Protein AF-A0A935RRC9-F1 (afdb_monomer_lite)

Radius of gyration: 18.5 Å; chains: 1; bounding box: 55×47×32 Å

Secondary structure (DSSP, 8-state):
--SEEEE-SSSEEEEE--S---HHHHHHHHHHHHHHHTTT-TTEEEEEE-SSEEEEEE-TTTS-HHHHHHHHHHHHTTTS----------------

Foldseek 3Di:
DWDDWDDDPDFKIKTFHDPDQDPVQVVVLVQLQCLVVVVVDPFFDHWDDDRGMIMTGGDCVRDNPVVVVVSSVVSVVVVPDDDDPPPPPPDDPDDD

Structure (mmCIF, N/CA/C/O backbone):
data_AF-A0A935RRC9-F1
#
_entry.id   AF-A0A935RRC9-F1
#
loop_
_atom_site.group_PDB
_atom_site.id
_atom_site.type_symbol
_atom_site.label_atom_id
_atom_site.label_alt_id
_atom_site.label_comp_id
_atom_site.label_asym_id
_atom_site.label_entity_id
_atom_site.label_seq_id
_atom_site.pdbx_PDB_ins_code
_atom_site.Cartn_x
_atom_site.Cartn_y
_atom_site.Cartn_z
_atom_site.occupancy
_atom_site.B_iso_or_equiv
_atom_site.auth_seq_id
_atom_site.auth_comp_id
_atom_site.auth_asym_id
_atom_site.auth_atom_id
_atom_site.pdbx_PDB_model_num
ATOM 1 N N . MET A 1 1 ? 3.344 8.919 -11.407 1.00 64.75 1 MET A N 1
ATOM 2 C CA . MET A 1 1 ? 1.870 8.902 -11.296 1.00 64.75 1 MET A CA 1
ATOM 3 C C . MET A 1 1 ? 1.390 7.487 -11.581 1.00 64.75 1 MET A C 1
ATOM 5 O O . MET A 1 1 ? 1.688 6.965 -12.654 1.00 64.75 1 MET A O 1
ATOM 9 N N . TRP A 1 2 ? 0.738 6.853 -10.602 1.00 78.44 2 TRP A N 1
ATOM 10 C CA . TRP A 1 2 ? 0.229 5.482 -10.719 1.00 78.44 2 TRP A CA 1
ATOM 11 C C . TRP A 1 2 ? -0.935 5.384 -11.714 1.00 78.44 2 TRP A C 1
ATOM 13 O O . TRP A 1 2 ? -1.673 6.348 -11.916 1.00 78.44 2 TRP A O 1
ATOM 23 N N . SER A 1 3 ? -1.082 4.213 -12.326 1.00 83.19 3 SER A N 1
ATOM 24 C CA . SER A 1 3 ? -2.088 3.897 -13.343 1.00 83.19 3 SER A CA 1
ATOM 25 C C . SER A 1 3 ? -3.397 3.407 -12.733 1.00 83.19 3 SER A C 1
ATOM 27 O O . SER A 1 3 ? -4.463 3.740 -13.239 1.00 83.19 3 SER A O 1
ATOM 29 N N . SER A 1 4 ? -3.339 2.627 -11.650 1.00 90.56 4 SER A N 1
ATOM 30 C CA . SER A 1 4 ? -4.532 2.073 -11.005 1.00 90.56 4 SER A CA 1
ATOM 31 C C . SER A 1 4 ? -4.319 1.873 -9.499 1.00 90.56 4 SER A C 1
ATOM 33 O O . SER A 1 4 ? -3.192 1.699 -9.029 1.00 90.56 4 SER A O 1
ATOM 35 N N . ILE A 1 5 ? -5.412 1.915 -8.733 1.00 92.31 5 ILE A N 1
ATOM 36 C CA . ILE A 1 5 ? -5.466 1.403 -7.360 1.00 92.31 5 ILE A CA 1
ATOM 37 C C . ILE A 1 5 ? -6.641 0.439 -7.300 1.00 92.31 5 ILE A C 1
ATOM 39 O O . ILE A 1 5 ? -7.751 0.801 -7.694 1.00 92.31 5 ILE A O 1
ATOM 43 N N . LYS A 1 6 ? -6.404 -0.776 -6.814 1.00 92.75 6 LYS A N 1
ATOM 44 C CA . LYS A 1 6 ? -7.438 -1.801 -6.695 1.00 92.75 6 LYS A CA 1
ATOM 45 C C . LYS A 1 6 ? -7.309 -2.575 -5.384 1.00 92.75 6 LYS A C 1
ATOM 47 O O . LYS A 1 6 ? -6.200 -2.721 -4.860 1.00 92.75 6 LYS A O 1
ATOM 52 N N . PRO A 1 7 ? -8.423 -3.092 -4.847 1.00 91.62 7 PRO A N 1
ATOM 53 C CA . PRO A 1 7 ? -8.360 -4.048 -3.754 1.00 91.62 7 PRO A CA 1
ATOM 54 C C . PRO A 1 7 ? -7.631 -5.314 -4.218 1.00 91.62 7 PRO A C 1
ATOM 56 O O . PRO A 1 7 ? -7.816 -5.779 -5.344 1.00 91.62 7 PRO A O 1
ATOM 59 N N . PHE A 1 8 ? -6.800 -5.873 -3.344 1.00 89.00 8 PHE A N 1
ATOM 60 C CA . PHE A 1 8 ? -6.082 -7.118 -3.584 1.00 89.00 8 PHE A CA 1
ATOM 61 C C . PHE A 1 8 ? -6.362 -8.084 -2.434 1.00 89.00 8 PHE A C 1
ATOM 63 O O . PHE A 1 8 ? -5.763 -8.017 -1.363 1.00 89.00 8 PHE A O 1
ATOM 70 N N . GLY A 1 9 ? -7.345 -8.959 -2.638 1.00 87.75 9 GLY A N 1
ATOM 71 C CA . GLY A 1 9 ? -7.907 -9.768 -1.559 1.00 87.75 9 GLY A CA 1
ATOM 72 C C . GLY A 1 9 ? -8.714 -8.931 -0.558 1.00 87.75 9 GLY A C 1
ATOM 73 O O . GLY A 1 9 ? -9.199 -7.847 -0.876 1.00 87.75 9 GLY A O 1
ATOM 74 N N . ARG A 1 10 ? -8.886 -9.457 0.661 1.00 83.94 10 ARG A N 1
ATOM 75 C CA . ARG A 1 10 ? -9.738 -8.852 1.706 1.00 83.94 10 ARG A CA 1
ATOM 76 C C . ARG A 1 10 ? -9.014 -7.810 2.569 1.00 83.94 10 ARG A C 1
ATOM 78 O O . ARG A 1 10 ? -9.657 -6.972 3.191 1.00 83.94 10 ARG A O 1
ATOM 85 N N . SER A 1 11 ? -7.691 -7.880 2.617 1.00 90.88 11 SER A N 1
ATOM 86 C CA . SER A 1 11 ? -6.842 -7.175 3.584 1.00 90.88 11 SER A CA 1
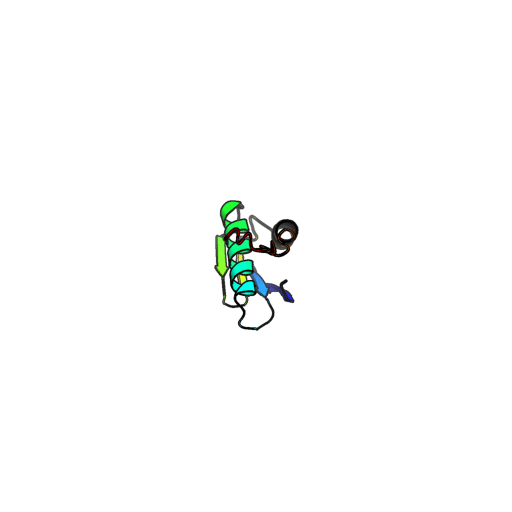ATOM 87 C C . SER A 1 11 ? -5.638 -6.507 2.919 1.00 90.88 11 SER A C 1
ATOM 89 O O . SER A 1 11 ? -4.626 -6.258 3.572 1.00 90.88 11 SER A O 1
ATOM 91 N N . CYS A 1 12 ? -5.704 -6.262 1.606 1.00 91.81 12 CYS A N 1
ATOM 92 C CA . CYS A 1 12 ? -4.609 -5.620 0.888 1.00 91.81 12 CYS A CA 1
ATOM 93 C C . CYS A 1 12 ? -5.104 -4.644 -0.181 1.00 91.81 12 CYS A C 1
ATOM 95 O O . CYS A 1 12 ? -6.183 -4.793 -0.759 1.00 91.81 12 CYS A O 1
ATOM 97 N N . VAL A 1 13 ? -4.278 -3.639 -0.449 1.00 94.06 13 VAL A N 1
ATOM 98 C CA . VAL A 1 13 ? -4.446 -2.674 -1.537 1.00 94.06 13 VAL A CA 1
ATOM 99 C C . VAL A 1 13 ? -3.260 -2.809 -2.469 1.00 94.06 13 VAL A C 1
ATOM 101 O O . VAL A 1 13 ? -2.119 -2.791 -2.012 1.00 94.06 13 VAL A O 1
ATOM 104 N N . LEU A 1 14 ? -3.528 -2.924 -3.767 1.00 93.75 14 LEU A N 1
ATOM 105 C CA . 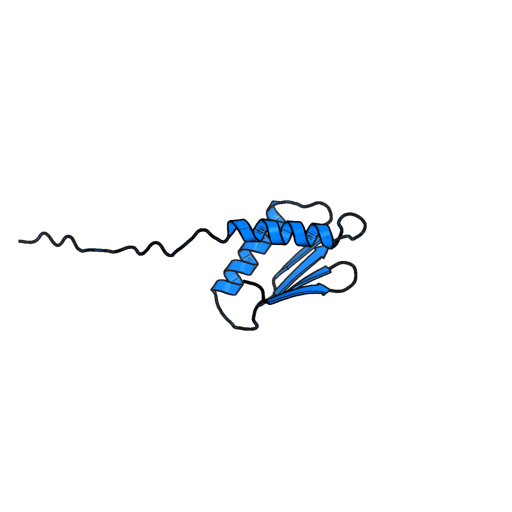LEU A 1 14 ? -2.497 -2.905 -4.791 1.00 93.75 14 LEU A CA 1
ATOM 106 C C . LEU A 1 14 ? -2.559 -1.588 -5.554 1.00 93.75 14 LEU A C 1
ATOM 108 O O . LEU A 1 14 ? -3.595 -1.214 -6.106 1.00 93.75 14 LEU A O 1
ATOM 112 N N . ILE A 1 15 ? -1.425 -0.905 -5.591 1.00 92.12 15 ILE A N 1
ATOM 113 C CA . ILE A 1 15 ? -1.204 0.295 -6.387 1.00 92.12 15 ILE A CA 1
ATOM 114 C C . ILE A 1 15 ? -0.312 -0.117 -7.553 1.00 92.12 15 ILE A C 1
ATOM 116 O O . ILE A 1 15 ? 0.760 -0.680 -7.332 1.00 92.12 15 ILE A O 1
ATOM 120 N N . GLU A 1 16 ? -0.735 0.147 -8.785 1.00 92.38 16 GLU A N 1
ATOM 121 C CA . GLU A 1 16 ? 0.022 -0.207 -9.988 1.00 92.38 16 GLU A CA 1
ATOM 122 C C . GLU A 1 16 ? 0.431 1.047 -10.748 1.00 92.38 16 GLU A C 1
ATOM 124 O O . GLU A 1 16 ? -0.368 1.956 -10.973 1.00 92.38 16 GLU A O 1
ATOM 129 N N . TRP A 1 17 ? 1.679 1.074 -11.193 1.00 90.62 17 TRP A N 1
ATOM 130 C CA . T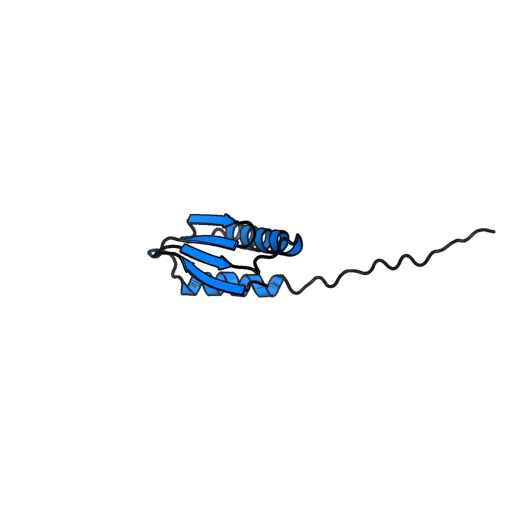RP A 1 17 ? 2.200 2.031 -12.155 1.00 90.62 17 TRP A CA 1
ATOM 131 C C . TRP A 1 17 ? 2.175 1.433 -13.558 1.00 90.62 17 TRP A C 1
ATOM 133 O O . TRP A 1 17 ? 1.955 0.234 -13.755 1.00 90.62 17 TRP A O 1
ATOM 143 N N . HIS A 1 18 ? 2.446 2.286 -14.544 1.00 86.94 18 HIS A N 1
ATOM 144 C CA . HIS A 1 18 ? 2.709 1.841 -15.902 1.00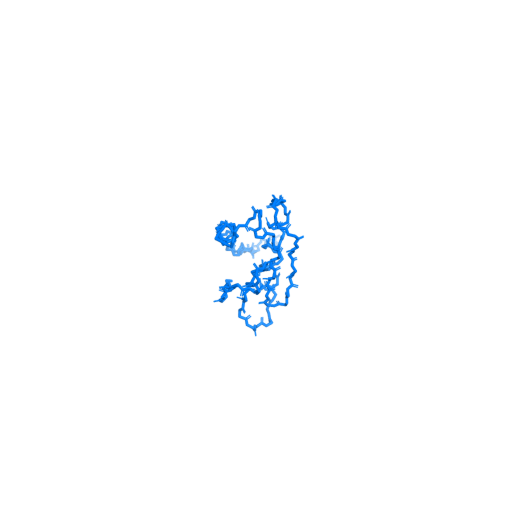 86.94 18 HIS A CA 1
ATOM 145 C C . HIS A 1 18 ? 3.837 0.807 -15.866 1.00 86.94 18 HIS A C 1
ATOM 147 O O . HIS A 1 18 ? 4.848 1.017 -15.194 1.00 86.94 18 HIS A O 1
ATOM 153 N N . GLN A 1 19 ? 3.658 -0.299 -16.587 1.00 83.56 19 GLN A N 1
ATOM 154 C CA . GLN A 1 19 ? 4.603 -1.418 -16.655 1.00 83.56 19 GLN A CA 1
ATOM 155 C C . GLN A 1 19 ? 5.822 -1.064 -17.521 1.00 83.56 19 GLN A C 1
ATOM 157 O O . GLN A 1 19 ? 6.123 -1.714 -18.516 1.00 83.56 19 GLN A O 1
ATOM 162 N N . ILE A 1 20 ? 6.496 0.027 -17.163 1.00 84.81 20 ILE A N 1
ATOM 163 C CA . ILE A 1 20 ? 7.666 0.570 -17.838 1.00 84.81 20 ILE A CA 1
ATOM 164 C C . ILE A 1 20 ? 8.803 0.584 -16.824 1.00 84.81 20 ILE A C 1
ATOM 166 O O . ILE A 1 20 ? 8.665 1.075 -15.704 1.00 84.81 20 ILE A O 1
ATOM 170 N N . ILE A 1 21 ? 9.951 0.054 -17.229 1.00 79.25 21 ILE A N 1
ATOM 171 C CA . ILE A 1 21 ? 11.182 0.088 -16.447 1.00 79.25 21 ILE A CA 1
ATOM 172 C C . ILE A 1 21 ? 11.730 1.517 -16.480 1.00 79.25 21 ILE A C 1
ATOM 174 O O . ILE A 1 21 ? 12.371 1.921 -17.446 1.00 79.25 21 ILE A O 1
ATOM 178 N N . HIS A 1 22 ? 11.466 2.293 -15.428 1.00 84.56 22 HIS A N 1
ATOM 179 C CA . HIS A 1 22 ? 11.984 3.653 -15.308 1.00 84.56 22 HIS A CA 1
ATOM 180 C C . HIS A 1 22 ? 12.340 4.006 -13.860 1.00 84.56 22 HIS A C 1
ATOM 182 O O . HIS A 1 22 ? 11.569 3.764 -12.930 1.00 84.56 22 HIS A O 1
ATOM 188 N N . THR A 1 23 ? 13.500 4.632 -13.658 1.00 83.25 23 THR A N 1
ATOM 189 C CA . THR A 1 23 ? 14.043 4.942 -12.322 1.00 83.25 23 THR A CA 1
ATOM 190 C C . THR A 1 23 ? 13.170 5.911 -11.525 1.00 83.25 23 THR A C 1
ATOM 192 O O . THR A 1 23 ? 13.125 5.832 -10.298 1.00 83.25 23 THR A O 1
ATOM 195 N N . SER A 1 24 ? 12.419 6.789 -12.200 1.00 85.38 24 SER A N 1
ATOM 196 C CA . SER A 1 24 ? 11.472 7.688 -11.527 1.00 85.38 24 SER A CA 1
ATOM 197 C C . SER A 1 24 ? 10.316 6.944 -10.851 1.00 85.38 24 SER A C 1
ATOM 199 O O . SER A 1 24 ? 9.861 7.384 -9.799 1.00 85.38 24 SER A O 1
ATOM 201 N N . ILE A 1 25 ? 9.870 5.811 -11.411 1.00 86.75 25 ILE A N 1
ATOM 202 C CA . ILE A 1 25 ? 8.785 4.998 -10.842 1.00 86.75 25 ILE A CA 1
ATOM 203 C C . ILE A 1 25 ? 9.266 4.345 -9.548 1.00 86.75 25 ILE A C 1
ATOM 205 O O . ILE A 1 25 ? 8.604 4.454 -8.519 1.00 86.75 25 ILE A O 1
ATOM 209 N N . LEU A 1 26 ? 10.462 3.752 -9.562 1.00 86.62 26 LEU A N 1
ATOM 210 C CA . LEU A 1 26 ? 11.056 3.145 -8.370 1.00 86.62 26 LEU A CA 1
ATOM 211 C C . LEU A 1 26 ? 11.270 4.172 -7.244 1.00 86.62 26 LEU A C 1
ATOM 213 O O . LEU A 1 26 ? 11.030 3.874 -6.070 1.00 86.62 26 LEU A O 1
ATOM 217 N N . ALA A 1 27 ? 11.691 5.392 -7.598 1.00 86.81 27 ALA A N 1
ATOM 218 C CA . ALA A 1 27 ? 11.840 6.490 -6.647 1.00 86.81 27 ALA A CA 1
ATOM 219 C C . ALA A 1 27 ? 10.490 6.915 -6.038 1.00 86.81 27 ALA A C 1
ATOM 221 O O . ALA A 1 27 ? 10.409 7.128 -4.828 1.00 86.81 27 ALA A O 1
ATOM 222 N N . GLU A 1 28 ? 9.427 6.990 -6.846 1.00 88.00 28 GLU A N 1
ATOM 223 C CA . GLU A 1 28 ? 8.066 7.308 -6.391 1.00 88.00 28 GLU A CA 1
ATOM 224 C C . GLU A 1 28 ? 7.522 6.222 -5.449 1.00 88.00 28 GLU A C 1
ATOM 226 O O . GLU A 1 28 ? 7.067 6.539 -4.349 1.00 88.00 28 GLU A O 1
ATOM 231 N N . ILE A 1 29 ? 7.651 4.945 -5.827 1.00 89.94 29 ILE A N 1
ATOM 232 C CA . ILE A 1 29 ? 7.260 3.792 -5.000 1.00 89.94 29 ILE A CA 1
ATOM 233 C C . ILE A 1 29 ? 7.988 3.836 -3.651 1.00 89.94 29 ILE A C 1
ATOM 235 O O . ILE A 1 29 ? 7.363 3.720 -2.594 1.00 89.94 29 ILE A O 1
ATOM 239 N N . SER A 1 30 ? 9.302 4.073 -3.672 1.00 89.06 30 SER A N 1
ATOM 240 C CA . SER A 1 30 ? 10.124 4.156 -2.461 1.00 89.06 30 SER A CA 1
ATOM 241 C C . SER A 1 30 ? 9.733 5.334 -1.564 1.00 89.06 30 SER A C 1
ATOM 243 O O . SER A 1 30 ? 9.723 5.201 -0.339 1.00 89.06 30 SER A O 1
ATOM 245 N N . ALA A 1 31 ? 9.400 6.487 -2.150 1.00 88.75 31 ALA A N 1
ATOM 246 C CA . ALA A 1 31 ? 8.963 7.664 -1.405 1.00 88.75 31 ALA A CA 1
ATOM 247 C C . ALA A 1 31 ? 7.605 7.435 -0.727 1.00 88.75 31 ALA A C 1
ATOM 249 O O . ALA A 1 31 ? 7.444 7.771 0.447 1.00 88.75 31 ALA A O 1
ATOM 250 N N . ILE A 1 32 ? 6.652 6.821 -1.435 1.00 88.62 32 ILE A N 1
ATOM 251 C CA . ILE A 1 32 ? 5.333 6.487 -0.883 1.00 88.62 32 ILE A CA 1
ATOM 252 C C . ILE A 1 32 ? 5.472 5.455 0.232 1.00 88.62 32 ILE A C 1
ATOM 254 O O . ILE A 1 32 ? 4.927 5.670 1.312 1.00 88.62 32 ILE A O 1
ATOM 258 N N . ARG A 1 33 ? 6.254 4.389 0.015 1.00 91.56 33 ARG A N 1
ATOM 259 C CA . ARG A 1 33 ? 6.545 3.375 1.036 1.00 91.56 33 ARG A CA 1
ATOM 260 C C . ARG A 1 33 ? 7.053 4.020 2.325 1.00 91.56 33 ARG A C 1
ATOM 262 O O . ARG A 1 33 ? 6.424 3.869 3.368 1.00 91.56 33 ARG A O 1
ATOM 269 N N . LYS A 1 34 ? 8.127 4.814 2.238 1.00 89.69 34 LYS A N 1
ATOM 270 C CA . LYS A 1 34 ? 8.688 5.530 3.396 1.00 89.69 34 LYS A CA 1
ATOM 271 C C . LYS A 1 34 ? 7.669 6.472 4.035 1.00 89.69 34 LYS A C 1
ATOM 273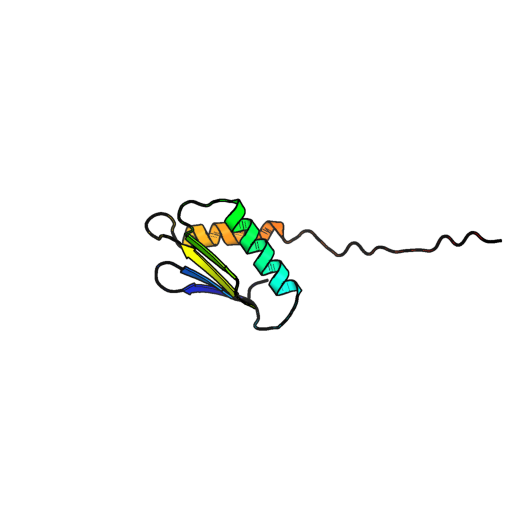 O O . LYS A 1 34 ? 7.626 6.604 5.254 1.00 89.69 34 LYS A O 1
ATOM 278 N N . GLY A 1 35 ? 6.841 7.131 3.227 1.00 88.38 35 GLY A N 1
ATOM 279 C CA . GLY A 1 35 ? 5.776 8.012 3.702 1.00 88.38 35 GLY A CA 1
ATOM 280 C C . GLY A 1 35 ? 4.679 7.288 4.488 1.00 88.38 35 GLY A C 1
ATOM 281 O O . GLY A 1 35 ? 4.116 7.876 5.406 1.00 88.38 35 GLY A O 1
ATOM 282 N N . ILE A 1 36 ? 4.382 6.033 4.153 1.00 88.12 36 ILE A N 1
ATOM 283 C CA . ILE A 1 36 ? 3.418 5.200 4.882 1.00 88.12 36 ILE A CA 1
ATOM 284 C C . ILE A 1 36 ? 4.065 4.619 6.146 1.00 88.12 36 ILE A C 1
ATOM 286 O O . ILE A 1 36 ? 3.506 4.762 7.231 1.00 88.12 36 ILE A O 1
ATOM 290 N N . GLU A 1 37 ? 5.263 4.039 6.027 1.00 87.81 37 GLU A N 1
ATOM 291 C CA . GLU A 1 37 ? 6.003 3.442 7.151 1.00 87.81 37 GLU A CA 1
ATOM 292 C C . GLU A 1 37 ? 6.310 4.476 8.248 1.00 87.81 37 GLU A C 1
ATOM 294 O O . GLU A 1 37 ? 6.112 4.212 9.432 1.00 87.81 37 GLU A O 1
ATOM 299 N N . SER A 1 38 ? 6.714 5.694 7.868 1.00 87.81 38 SER A N 1
ATOM 300 C CA . SER A 1 38 ? 7.015 6.777 8.821 1.00 87.81 38 SER A CA 1
ATOM 301 C C . SER A 1 38 ? 5.800 7.293 9.593 1.00 87.81 38 SER A C 1
ATOM 303 O O . SER A 1 38 ? 5.966 7.847 10.676 1.00 87.81 38 SER A O 1
ATOM 305 N N . LYS A 1 39 ? 4.581 7.115 9.070 1.00 86.31 39 LYS A N 1
ATOM 306 C CA . LYS A 1 39 ? 3.348 7.513 9.764 1.00 86.31 39 LYS A CA 1
ATOM 307 C C . LYS A 1 39 ? 2.916 6.504 10.832 1.00 86.31 39 LYS A C 1
ATOM 309 O O . LYS A 1 39 ? 2.005 6.827 11.585 1.00 86.31 39 LYS A O 1
ATOM 314 N N . GLN A 1 40 ? 3.526 5.310 10.871 1.00 84.25 40 GLN A N 1
ATOM 315 C CA . GLN A 1 40 ? 3.208 4.220 11.808 1.00 84.25 40 GLN A CA 1
ATOM 316 C C . GLN A 1 40 ? 1.698 4.039 12.024 1.00 84.25 40 GLN A C 1
ATOM 318 O O . GLN A 1 40 ? 1.187 4.020 13.144 1.00 84.25 40 GLN A O 1
ATOM 323 N N . ILE A 1 41 ? 0.960 3.965 10.917 1.00 87.31 41 ILE A N 1
ATOM 324 C CA . ILE A 1 41 ? -0.500 3.963 10.943 1.00 87.31 41 ILE A CA 1
ATOM 325 C C . ILE A 1 41 ? -0.976 2.640 11.532 1.00 87.31 41 ILE A C 1
ATOM 327 O O . ILE A 1 41 ? -0.696 1.565 10.997 1.00 87.31 41 ILE A O 1
ATOM 331 N N . LYS A 1 42 ? -1.722 2.723 12.633 1.00 89.62 42 LYS A N 1
ATOM 332 C CA . LYS A 1 42 ? -2.273 1.551 13.307 1.00 89.62 42 LYS A CA 1
ATOM 333 C C . LYS A 1 42 ? -3.170 0.772 12.340 1.00 89.62 42 LYS A C 1
ATOM 335 O O . LYS A 1 42 ? -4.081 1.338 11.744 1.00 89.62 42 LYS A O 1
ATOM 340 N N . GLY A 1 43 ? -2.903 -0.524 12.193 1.00 90.62 43 GLY A N 1
ATOM 341 C CA . GLY A 1 43 ? -3.639 -1.403 11.284 1.00 90.62 43 GLY A CA 1
ATOM 342 C C . GLY A 1 43 ? -2.970 -1.626 9.929 1.00 90.62 43 GLY A C 1
ATOM 343 O O . GLY A 1 43 ? -3.386 -2.542 9.232 1.00 90.62 43 GLY A O 1
ATOM 344 N N . ILE A 1 44 ? -1.923 -0.879 9.561 1.00 91.94 44 ILE A N 1
ATOM 345 C CA . ILE A 1 44 ? -1.055 -1.275 8.442 1.00 91.94 44 ILE A CA 1
ATOM 346 C C . ILE A 1 44 ? -0.092 -2.348 8.949 1.00 91.94 44 ILE A C 1
ATOM 348 O O . ILE A 1 44 ? 0.598 -2.145 9.945 1.00 91.94 44 ILE A O 1
ATOM 352 N N . VAL A 1 45 ? -0.090 -3.498 8.280 1.00 92.06 45 VAL A N 1
ATOM 353 C CA . VAL A 1 45 ? 0.723 -4.664 8.649 1.00 92.06 45 VAL A CA 1
ATOM 354 C C . VAL A 1 45 ? 2.077 -4.596 7.963 1.00 92.06 45 VAL A C 1
ATOM 356 O O . VAL A 1 45 ? 3.102 -4.736 8.619 1.00 92.06 45 VAL A O 1
ATOM 359 N N . ASP A 1 46 ? 2.071 -4.376 6.649 1.00 91.12 46 ASP A N 1
ATOM 360 C CA . ASP A 1 46 ? 3.288 -4.329 5.848 1.00 91.12 46 ASP A CA 1
ATOM 361 C C . ASP A 1 46 ? 3.063 -3.545 4.550 1.00 91.12 46 ASP A C 1
ATOM 363 O O . ASP A 1 46 ? 1.937 -3.408 4.060 1.00 91.12 46 ASP A O 1
ATOM 367 N N . VAL A 1 47 ? 4.149 -3.033 3.983 1.00 93.38 47 VAL A N 1
ATOM 368 C CA . VAL A 1 47 ? 4.170 -2.330 2.705 1.00 93.38 47 VAL A CA 1
ATOM 369 C C . VAL A 1 47 ? 5.264 -2.942 1.839 1.00 93.38 47 VAL A C 1
ATOM 371 O O . VAL A 1 47 ? 6.451 -2.658 1.995 1.00 93.38 47 VAL A O 1
ATOM 374 N N . VAL A 1 48 ? 4.849 -3.763 0.880 1.00 92.44 48 VAL A N 1
ATOM 375 C CA . VAL A 1 48 ? 5.750 -4.523 0.015 1.00 92.44 48 VAL A CA 1
ATOM 376 C C . VAL A 1 48 ? 5.864 -3.820 -1.339 1.00 92.44 48 VAL A C 1
ATOM 378 O O . VAL A 1 48 ? 4.898 -3.818 -2.110 1.00 92.44 48 VAL A O 1
ATOM 381 N N . PRO A 1 49 ? 7.015 -3.201 -1.664 1.00 91.69 49 PRO A N 1
ATOM 382 C CA . PRO A 1 49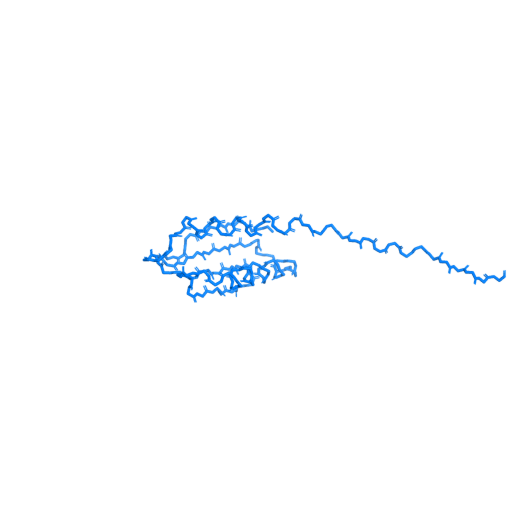 ? 7.235 -2.640 -2.986 1.00 91.69 49 PRO A CA 1
ATOM 383 C C . PRO A 1 49 ? 7.519 -3.755 -3.992 1.00 91.69 49 PRO A C 1
ATOM 385 O O . PRO A 1 49 ? 8.409 -4.582 -3.802 1.00 91.69 49 PRO A O 1
ATOM 388 N N . GLY A 1 50 ? 6.769 -3.744 -5.084 1.00 88.44 50 GLY A N 1
ATOM 389 C CA . GLY A 1 50 ? 7.122 -4.420 -6.319 1.00 88.44 50 GLY A CA 1
ATOM 390 C C . GLY A 1 50 ? 7.923 -3.499 -7.238 1.00 88.44 50 GLY A C 1
ATOM 391 O O . GLY A 1 50 ? 8.287 -2.374 -6.893 1.00 88.44 50 GLY A O 1
ATOM 392 N N . TYR A 1 51 ? 8.188 -3.986 -8.446 1.00 85.31 51 TYR A N 1
ATOM 393 C CA . TYR A 1 51 ? 8.975 -3.251 -9.432 1.00 85.31 51 TYR A CA 1
ATOM 394 C C . TYR A 1 51 ? 8.227 -2.029 -10.002 1.00 85.31 51 TYR A C 1
ATOM 396 O O . TYR A 1 51 ? 8.759 -0.925 -10.091 1.00 85.31 51 TYR A O 1
ATOM 404 N N . THR A 1 52 ? 6.960 -2.232 -10.348 1.00 90.19 52 THR A N 1
ATOM 405 C CA . THR A 1 52 ? 6.012 -1.241 -10.899 1.00 90.19 52 THR A CA 1
ATOM 406 C C . THR A 1 52 ? 4.709 -1.251 -10.102 1.00 90.19 52 THR A C 1
ATOM 408 O O . THR A 1 52 ? 3.658 -0.830 -10.582 1.00 90.19 52 THR A O 1
ATOM 411 N N . SER A 1 53 ? 4.750 -1.769 -8.880 1.00 92.06 53 SER A N 1
ATOM 412 C CA . SER A 1 53 ? 3.587 -1.907 -8.017 1.00 92.06 53 SER A CA 1
ATOM 413 C C . SER A 1 53 ? 3.968 -1.712 -6.557 1.00 92.06 53 SER A C 1
ATOM 415 O O . SER A 1 53 ? 5.132 -1.819 -6.179 1.00 92.06 53 SER A O 1
ATOM 417 N N . LEU A 1 54 ? 2.982 -1.404 -5.725 1.00 93.12 54 LEU A N 1
ATOM 418 C CA . LEU A 1 54 ? 3.133 -1.304 -4.281 1.00 93.12 54 LEU A CA 1
ATOM 419 C C . LEU A 1 54 ? 1.933 -1.978 -3.629 1.00 93.12 54 LEU A C 1
ATOM 421 O O . LEU A 1 54 ? 0.792 -1.585 -3.878 1.00 93.12 54 LEU A O 1
ATOM 425 N N . THR A 1 55 ? 2.201 -2.976 -2.796 1.00 94.56 55 THR A N 1
ATOM 426 C CA . THR A 1 55 ? 1.171 -3.698 -2.053 1.00 94.56 55 THR A CA 1
ATOM 427 C C . THR A 1 55 ? 1.170 -3.222 -0.611 1.00 94.56 55 THR A C 1
ATOM 429 O O . THR A 1 55 ? 2.200 -3.252 0.057 1.00 94.56 55 THR A O 1
ATOM 432 N N . VAL A 1 56 ? 0.012 -2.795 -0.121 1.00 93.44 56 VAL A N 1
ATOM 433 C CA . VAL A 1 56 ? -0.190 -2.393 1.273 1.00 93.44 56 VAL A CA 1
ATOM 434 C C . VAL A 1 56 ? -1.078 -3.430 1.939 1.00 93.44 56 VAL A C 1
ATOM 436 O O . VAL A 1 56 ? -2.240 -3.577 1.562 1.00 93.44 56 VAL A O 1
ATOM 439 N N . PHE A 1 57 ? -0.538 -4.141 2.921 1.00 94.44 57 PHE A N 1
ATOM 440 C CA . PHE A 1 57 ? -1.273 -5.083 3.756 1.00 94.44 57 PHE A CA 1
ATOM 441 C C . PHE A 1 57 ? -1.821 -4.364 4.981 1.00 94.44 57 PHE A C 1
ATOM 443 O O . PHE A 1 57 ? -1.116 -3.593 5.634 1.00 94.44 57 PHE A O 1
ATOM 450 N N . PHE A 1 58 ? -3.080 -4.622 5.311 1.00 94.19 58 PHE A N 1
ATOM 451 C CA . PHE A 1 58 ? -3.764 -3.963 6.411 1.00 94.19 58 PHE A CA 1
ATOM 452 C C . PHE A 1 58 ? -4.750 -4.889 7.122 1.00 94.19 58 PHE A C 1
ATOM 454 O O . PHE A 1 58 ? -5.243 -5.859 6.558 1.00 94.19 58 PHE A O 1
ATOM 461 N N . MET A 1 59 ? -5.067 -4.573 8.372 1.00 93.38 59 MET A N 1
ATOM 462 C CA . MET A 1 59 ? -6.076 -5.268 9.162 1.00 93.38 59 MET A CA 1
ATOM 463 C C . MET A 1 59 ? -7.430 -4.571 8.987 1.00 93.38 59 MET A C 1
ATOM 465 O O . MET A 1 59 ? -7.596 -3.468 9.511 1.00 93.38 59 MET A O 1
ATOM 469 N N . PRO A 1 60 ? -8.413 -5.191 8.303 1.00 91.00 60 PRO A N 1
ATOM 470 C CA . PRO A 1 60 ? -9.719 -4.571 8.060 1.00 91.00 60 PRO A CA 1
ATOM 471 C C . PRO A 1 60 ? -10.516 -4.300 9.346 1.00 91.00 60 PRO A C 1
ATOM 473 O O . PRO A 1 60 ? -11.363 -3.416 9.357 1.00 91.00 60 PRO A O 1
ATOM 476 N N . GLU A 1 61 ? -10.212 -5.018 10.432 1.00 91.75 61 GLU A N 1
ATOM 477 C CA . GLU A 1 61 ? -10.762 -4.793 11.782 1.00 91.75 61 GLU A CA 1
ATOM 478 C C . GLU A 1 61 ? -10.301 -3.457 12.402 1.00 91.75 61 GLU A C 1
ATOM 480 O O . GLU A 1 61 ? -10.915 -2.955 13.338 1.00 91.75 61 GLU A O 1
ATOM 485 N N . VAL A 1 62 ? -9.193 -2.889 11.909 1.00 92.31 62 VAL A N 1
ATOM 486 C CA . VAL A 1 62 ? -8.546 -1.697 12.482 1.00 92.31 62 VAL A CA 1
ATOM 487 C C . VAL A 1 62 ? -8.612 -0.506 11.531 1.00 92.31 62 VAL A C 1
ATOM 489 O O . VAL A 1 62 ? -8.813 0.622 11.977 1.00 92.31 62 VAL A O 1
ATOM 492 N N . ILE A 1 63 ? -8.426 -0.739 10.230 1.00 91.62 63 ILE A N 1
ATOM 493 C CA . ILE A 1 63 ? -8.416 0.304 9.205 1.00 91.62 63 ILE A CA 1
ATOM 494 C C . ILE A 1 63 ? -9.165 -0.161 7.958 1.00 91.62 63 ILE A C 1
ATOM 496 O O . ILE A 1 63 ? -8.987 -1.276 7.470 1.00 91.62 63 ILE A O 1
ATOM 500 N N . SER A 1 64 ? -10.011 0.715 7.427 1.00 90.69 64 SER A N 1
ATOM 501 C CA . SER A 1 64 ? -10.799 0.429 6.230 1.00 90.69 64 SER A CA 1
ATOM 502 C C . SER A 1 64 ? -10.030 0.737 4.943 1.00 90.69 64 SER A C 1
ATOM 504 O O . SER A 1 64 ? -9.136 1.584 4.902 1.00 90.69 64 SER A O 1
ATOM 506 N N . TYR A 1 65 ? -10.449 0.103 3.845 1.00 89.50 65 TYR A N 1
ATOM 507 C CA . TYR A 1 65 ? -9.930 0.391 2.505 1.00 89.50 65 TYR A CA 1
ATOM 508 C C . TYR A 1 65 ? -10.038 1.883 2.137 1.00 89.50 65 TYR A C 1
ATOM 510 O O . TYR A 1 65 ? -9.094 2.458 1.600 1.00 89.50 65 TYR A O 1
ATOM 518 N N . ALA A 1 66 ? -11.161 2.528 2.474 1.00 90.00 66 ALA A N 1
ATOM 519 C CA . ALA A 1 66 ? -11.389 3.944 2.187 1.00 90.00 66 ALA A CA 1
ATOM 520 C C . ALA A 1 66 ? -10.362 4.851 2.886 1.00 90.00 66 ALA A C 1
ATOM 522 O O . ALA A 1 66 ? -9.779 5.725 2.249 1.00 90.00 66 ALA A O 1
ATOM 523 N N . GLN A 1 67 ? -10.058 4.584 4.159 1.00 90.81 67 GLN A N 1
ATOM 524 C CA . GLN A 1 67 ? -9.044 5.339 4.904 1.00 90.81 67 GLN A CA 1
ATOM 525 C C . GLN A 1 67 ? -7.647 5.181 4.292 1.00 90.81 67 GLN A C 1
ATOM 527 O O . GLN A 1 67 ? -6.882 6.141 4.222 1.00 90.81 67 GLN A O 1
ATOM 532 N N . ILE A 1 68 ? -7.310 3.988 3.795 1.00 89.88 68 ILE A N 1
ATOM 533 C CA . ILE A 1 68 ? -6.032 3.755 3.107 1.00 89.88 68 ILE A CA 1
ATOM 534 C C . ILE A 1 68 ? -5.940 4.594 1.833 1.00 89.88 68 ILE A C 1
ATOM 536 O O . ILE A 1 68 ? -4.900 5.207 1.583 1.00 89.88 68 ILE A O 1
ATOM 540 N N . LEU A 1 69 ? -7.021 4.678 1.055 1.00 89.81 69 LEU A N 1
ATOM 541 C CA . LEU A 1 69 ? -7.059 5.535 -0.129 1.00 89.81 69 LEU A CA 1
ATOM 542 C C . LEU A 1 69 ? -6.838 7.010 0.221 1.00 89.81 69 LEU A C 1
ATOM 544 O O . LEU A 1 69 ? -6.055 7.673 -0.457 1.00 89.81 69 LEU A O 1
ATOM 548 N N . GLU A 1 70 ? -7.446 7.511 1.297 1.00 89.62 70 GLU A N 1
ATOM 549 C CA . GLU A 1 70 ? -7.233 8.887 1.769 1.00 89.62 70 GLU A CA 1
ATOM 550 C C . GLU A 1 70 ? -5.777 9.146 2.185 1.00 89.62 70 GLU A C 1
ATOM 552 O O . GLU A 1 70 ? -5.203 10.195 1.874 1.00 89.62 70 GLU A O 1
ATOM 557 N N . ILE A 1 71 ? -5.139 8.179 2.852 1.00 87.62 71 ILE A N 1
ATOM 558 C CA . ILE A 1 71 ? -3.723 8.257 3.243 1.00 87.62 71 ILE A CA 1
ATOM 559 C C . ILE A 1 71 ? -2.820 8.323 2.006 1.00 87.62 71 ILE A C 1
ATOM 561 O O . ILE A 1 71 ? -1.864 9.114 1.970 1.00 87.62 71 ILE A O 1
ATOM 565 N N . ILE A 1 72 ? -3.105 7.493 1.002 1.00 86.44 72 ILE A N 1
ATOM 566 C CA . ILE A 1 72 ? -2.366 7.454 -0.262 1.00 86.44 72 ILE A CA 1
ATOM 567 C C . ILE A 1 72 ? -2.557 8.775 -1.019 1.00 86.44 72 ILE A C 1
ATOM 569 O O . ILE A 1 72 ? -1.573 9.382 -1.449 1.00 86.44 72 ILE A O 1
ATOM 573 N N . ASP A 1 73 ? -3.789 9.278 -1.118 1.00 85.38 73 ASP A N 1
ATOM 574 C CA . ASP A 1 73 ? -4.097 10.534 -1.809 1.00 85.38 73 ASP A CA 1
ATOM 575 C C . ASP A 1 73 ? -3.468 11.755 -1.118 1.00 85.38 73 ASP A C 1
ATOM 577 O O . ASP A 1 73 ? -2.879 12.632 -1.754 1.00 85.38 73 ASP A O 1
ATOM 581 N N . SER A 1 74 ? -3.451 11.762 0.215 1.00 82.75 74 SER A N 1
ATOM 582 C CA . SER A 1 74 ? -2.757 12.789 0.999 1.00 82.75 74 SER A CA 1
ATOM 583 C C . SER A 1 74 ? -1.243 12.786 0.761 1.00 82.75 74 SER A C 1
ATOM 585 O O . SER A 1 74 ? -0.591 13.831 0.814 1.00 82.75 74 SER A O 1
ATOM 587 N N . SER A 1 75 ? -0.662 11.618 0.478 1.00 74.62 75 SER A N 1
ATOM 588 C CA . SER A 1 75 ? 0.773 11.479 0.189 1.00 74.62 75 SER A CA 1
ATOM 589 C C . SER A 1 75 ? 1.128 11.990 -1.216 1.00 74.62 75 SER A C 1
ATOM 591 O O . SER A 1 75 ? 2.245 12.451 -1.444 1.00 74.62 75 SER A O 1
ATOM 593 N N . LYS A 1 76 ? 0.148 12.016 -2.127 1.00 68.25 76 LYS A N 1
ATOM 594 C CA . LYS A 1 76 ? 0.245 12.518 -3.505 1.00 68.25 76 LYS A CA 1
ATOM 595 C C . LYS A 1 76 ? 0.553 14.018 -3.569 1.00 68.25 76 LYS A C 1
ATOM 597 O O . LYS A 1 76 ? 1.383 14.449 -4.368 1.00 68.25 76 LYS A O 1
ATOM 602 N N . ARG A 1 77 ? -0.050 14.812 -2.674 1.00 57.03 77 ARG A N 1
ATOM 603 C CA . ARG A 1 77 ? 0.092 16.285 -2.649 1.00 57.03 77 ARG A CA 1
ATOM 604 C C . ARG A 1 77 ? 1.502 16.770 -2.303 1.00 57.03 77 ARG A C 1
ATOM 606 O O . ARG A 1 77 ? 1.837 17.909 -2.600 1.00 57.03 77 ARG A O 1
ATOM 613 N N . ARG A 1 78 ? 2.335 15.927 -1.682 1.00 54.09 78 ARG A N 1
ATOM 614 C CA . ARG A 1 78 ? 3.713 16.293 -1.308 1.00 54.09 78 ARG A CA 1
ATOM 615 C C . ARG A 1 78 ? 4.730 16.087 -2.431 1.00 54.09 78 ARG A C 1
ATOM 617 O O . ARG A 1 78 ? 5.825 16.621 -2.336 1.00 54.09 78 ARG A O 1
ATOM 624 N N . ILE A 1 79 ? 4.392 15.327 -3.477 1.00 55.75 79 ILE A N 1
ATOM 625 C CA . ILE A 1 79 ? 5.341 14.978 -4.550 1.00 55.75 79 ILE A CA 1
ATOM 626 C C . ILE A 1 79 ? 5.383 16.070 -5.642 1.00 55.75 79 ILE A C 1
ATOM 628 O O . ILE A 1 79 ? 6.348 16.161 -6.398 1.00 55.75 79 ILE A O 1
ATOM 632 N N . THR A 1 80 ? 4.409 16.987 -5.683 1.00 43.28 80 THR A N 1
ATOM 633 C CA . THR A 1 80 ? 4.405 18.149 -6.590 1.00 43.28 80 THR A CA 1
ATOM 634 C C . THR A 1 80 ? 5.258 19.306 -6.057 1.00 43.28 80 THR A C 1
ATOM 636 O O . THR A 1 80 ? 4.774 20.422 -5.897 1.00 43.28 80 THR A O 1
ATOM 639 N N . CYS A 1 81 ? 6.531 19.065 -5.755 1.00 41.88 81 CYS A N 1
ATOM 640 C CA . CYS A 1 81 ? 7.504 20.141 -5.556 1.00 41.88 81 CYS A CA 1
ATOM 641 C C . CYS A 1 81 ? 8.942 19.661 -5.778 1.00 41.88 81 CYS A C 1
ATOM 643 O O . CYS A 1 81 ? 9.757 19.635 -4.864 1.00 41.88 81 CYS A O 1
ATOM 645 N N . ASN A 1 82 ? 9.279 19.334 -7.027 1.00 40.12 82 ASN A N 1
ATOM 646 C CA . ASN A 1 82 ? 10.600 19.679 -7.551 1.00 40.12 82 ASN A CA 1
ATOM 647 C C . ASN A 1 82 ? 10.569 19.690 -9.085 1.00 40.12 82 ASN A C 1
ATOM 649 O O . ASN A 1 82 ? 10.753 18.671 -9.746 1.00 40.12 82 ASN A O 1
ATOM 653 N N . SER A 1 83 ? 10.334 20.864 -9.664 1.00 45.50 83 SER A N 1
ATOM 654 C CA . SER A 1 83 ? 10.866 21.164 -10.990 1.00 45.50 83 SER A CA 1
ATOM 655 C C . SER A 1 83 ? 12.401 21.074 -10.919 1.00 45.50 83 SER A C 1
ATOM 657 O O . SER A 1 83 ? 12.988 21.423 -9.890 1.00 45.50 83 SER A O 1
ATOM 659 N N . PRO A 1 84 ? 13.090 20.579 -11.962 1.00 43.84 84 PRO A N 1
ATOM 660 C CA . PRO A 1 84 ? 14.538 20.447 -11.926 1.00 43.84 84 PRO A CA 1
ATOM 661 C C . PRO A 1 84 ? 15.142 21.838 -11.731 1.00 43.84 84 PRO A C 1
ATOM 663 O O . PRO A 1 84 ? 14.970 22.717 -12.577 1.00 43.84 84 PRO A O 1
ATOM 666 N N . ARG A 1 85 ? 15.868 22.050 -10.624 1.00 44.72 85 ARG A N 1
ATOM 667 C CA . ARG A 1 85 ? 16.786 23.187 -10.503 1.00 44.72 85 ARG A CA 1
ATOM 668 C C . ARG A 1 85 ? 17.824 23.038 -11.615 1.00 44.72 85 ARG A C 1
ATOM 670 O O . ARG A 1 85 ? 18.832 22.359 -11.436 1.00 44.72 85 ARG A O 1
ATOM 677 N N . ARG A 1 86 ? 17.564 23.652 -12.775 1.00 42.53 86 ARG A N 1
ATOM 678 C CA . ARG A 1 86 ? 18.575 23.906 -13.801 1.00 42.53 86 ARG A CA 1
ATOM 679 C C . ARG A 1 86 ? 19.699 24.687 -13.128 1.00 42.53 86 ARG A C 1
ATOM 681 O O . ARG A 1 86 ? 19.568 25.877 -12.853 1.00 42.53 86 ARG A O 1
ATOM 688 N N . ARG A 1 87 ? 20.800 24.003 -12.824 1.00 39.88 87 ARG A N 1
ATOM 689 C CA . ARG A 1 87 ? 22.062 24.652 -12.487 1.00 39.88 87 ARG A CA 1
ATOM 690 C C . ARG A 1 87 ? 22.630 25.189 -13.797 1.00 39.88 87 ARG A C 1
ATOM 692 O O . ARG A 1 87 ? 23.327 24.480 -14.513 1.00 39.88 87 ARG A O 1
ATOM 699 N N . ASN A 1 88 ? 22.269 26.423 -14.135 1.00 44.41 88 ASN A N 1
ATOM 700 C CA . ASN A 1 88 ? 22.943 27.154 -15.196 1.00 44.41 88 ASN A CA 1
ATOM 701 C C . ASN A 1 88 ? 24.327 27.545 -14.660 1.00 44.41 88 ASN A C 1
ATOM 703 O O . ASN A 1 88 ? 24.456 28.519 -13.925 1.00 44.41 88 ASN A O 1
ATOM 707 N N . ASN A 1 89 ? 25.353 26.765 -15.003 1.00 54.19 89 ASN A N 1
ATOM 708 C CA . ASN A 1 89 ? 26.735 27.227 -14.940 1.00 54.19 89 ASN A CA 1
ATOM 709 C C . ASN A 1 89 ? 26.952 28.163 -16.135 1.00 54.19 89 ASN A C 1
ATOM 711 O O . ASN A 1 89 ? 27.279 27.704 -17.227 1.00 54.19 89 ASN A O 1
ATOM 715 N N . LEU A 1 90 ? 26.738 29.465 -15.943 1.00 55.69 90 LEU A N 1
ATOM 716 C CA . LEU A 1 90 ? 27.323 30.470 -16.826 1.00 55.69 90 LEU A CA 1
ATOM 717 C C . LEU A 1 90 ? 28.700 30.813 -16.266 1.00 55.69 90 LEU A C 1
ATOM 719 O O . LEU A 1 90 ? 28.840 31.217 -15.112 1.00 55.69 90 LEU A O 1
ATOM 723 N N . GLY A 1 91 ? 29.706 30.512 -17.083 1.00 49.56 91 GLY A N 1
ATOM 724 C CA . GLY A 1 91 ? 31.111 30.617 -16.748 1.00 49.56 91 GLY A CA 1
ATOM 725 C C . GLY A 1 91 ? 31.513 32.043 -16.412 1.00 49.56 91 GLY A C 1
ATOM 726 O O . GLY A 1 91 ? 31.216 32.977 -17.149 1.00 49.56 91 GLY A O 1
ATOM 727 N N . ASN A 1 92 ? 32.251 32.172 -15.317 1.00 49.19 92 ASN A N 1
ATOM 728 C CA . ASN A 1 92 ? 33.100 33.321 -15.072 1.00 49.19 92 ASN A CA 1
ATOM 729 C C . ASN A 1 92 ? 34.530 32.863 -15.368 1.00 49.19 92 ASN A C 1
ATOM 731 O O . ASN A 1 92 ? 35.200 32.273 -14.521 1.00 49.19 92 ASN A O 1
ATOM 735 N N . ILE A 1 93 ? 34.953 33.036 -16.620 1.00 58.44 93 ILE A N 1
ATOM 736 C CA . ILE A 1 93 ? 36.349 32.873 -17.020 1.00 58.44 93 ILE A CA 1
ATOM 737 C C . ILE A 1 93 ? 36.946 34.277 -16.987 1.00 58.44 93 ILE A C 1
ATOM 739 O O . ILE A 1 93 ? 36.918 34.992 -17.982 1.00 58.44 93 ILE A O 1
ATOM 743 N N . SER A 1 94 ? 37.459 34.680 -15.827 1.00 54.41 94 SER A N 1
ATOM 744 C CA . SER A 1 94 ? 38.367 35.823 -15.731 1.00 54.41 94 SER A CA 1
ATOM 745 C C . SER A 1 94 ? 39.802 35.302 -15.843 1.00 54.41 94 SER A C 1
ATOM 747 O O . SER A 1 94 ? 40.389 34.837 -14.869 1.00 54.41 94 SER A O 1
ATOM 749 N N . ARG A 1 95 ? 40.322 35.328 -17.070 1.00 47.81 95 ARG A N 1
ATOM 750 C CA . ARG A 1 95 ? 41.736 35.341 -17.499 1.00 47.81 95 ARG A CA 1
ATOM 751 C C . ARG A 1 95 ? 41.671 36.043 -18.859 1.00 47.81 95 ARG A C 1
ATOM 753 O O . ARG A 1 95 ? 40.889 35.597 -19.688 1.00 47.81 95 ARG A O 1
ATOM 760 N N . VAL A 1 96 ? 42.354 37.140 -19.151 1.00 55.44 96 VAL A N 1
ATOM 761 C CA . VAL A 1 96 ? 43.708 37.609 -18.825 1.00 55.44 96 VAL A CA 1
ATOM 762 C C . VAL A 1 96 ? 43.675 39.137 -18.805 1.00 55.44 96 VAL A C 1
ATOM 764 O O . VAL A 1 96 ? 42.860 39.693 -19.574 1.00 55.44 96 VAL A O 1
#

Sequence (96 aa):
MWSSIKPFGRSCVLIEWHQIIHTSILAEISAIRKGIESKQIKGIVDVVPGYTSLTVFFMPEVISYAQILEIIDSSKRRITCNSPRRRNNLGNISRV

pLDDT: mean 80.16, std 16.93, range [39.88, 94.56]